Protein AF-A0AAN7UGH5-F1 (afdb_monomer_lite)

Radius of gyration: 39.71 Å; chains: 1; bounding box: 74×32×113 Å

pLDDT: mean 78.08, std 11.93, range [40.12, 92.62]

InterPro domains:
  IPR002523 Mg2+ transporter protein, CorA-like/Zinc transport protein ZntB [PF01544] (4-155)
  IPR045861 CorA, cytoplasmic domain [SSF143865] (4-84)
  IPR045863 CorA, transmembrane region [SSF144083] (95-157)

Secondary structure (DSSP, 8-state):
-HHHHHHHHHHHHHHHHHHHHHHHHHHHHHHHHHHHHHTTTSSS-HHHHHHHHHHHHHHHHHHHHHHHHHHHHHHHHHHHHHHHHHHHHHHHHHHHHHHHHHHHHHHHHHHHHHHHHHHHSSS--TTTTSS-THHHHHHHHHHHHHHHHHHHHHHHTT--

Organism: NCBI:txid326684

Sequence (160 aa):
MHMFLRKLGGVRKNTLGLMRVLGGKADVLKGFTKRCNENYKVTPRMDIGMYLGDIQDHVVTMMTNLTHFEKILSRAHSNYLAQLTIDSISQGTQTNAGLSKITFIATVIVPLNIVTGLFGMNVRVPFMDGPDLHAFFGILGSLVGFVVLALLLARRLRLI

Foldseek 3Di:
DVVVVVVLVVVLVVLVVLLVVLVVVLVVLVVVLVVVVVVPPDDPCPVVSVVSVVVNVVSVVVNVVSVVVNVVSVVVVVVVVVVVVVVVVVVVVVVVLVVLVVVLVVVLVVVVCVLCVVVVPPDDDPPPPDPDCVVVVVSVVVSVVSVVVSVVVCVVVVSD

Structure (mmCIF, N/CA/C/O backbone):
data_AF-A0AAN7UGH5-F1
#
_entry.id   AF-A0AAN7UGH5-F1
#
loop_
_atom_site.group_PDB
_atom_site.id
_atom_site.type_symbol
_atom_site.label_atom_id
_atom_site.label_alt_id
_atom_site.label_comp_id
_atom_site.label_asym_id
_atom_site.label_entity_id
_atom_site.label_seq_id
_atom_site.pdbx_PDB_ins_code
_atom_site.Cartn_x
_atom_site.Cartn_y
_atom_site.Cartn_z
_atom_site.occupancy
_atom_site.B_iso_or_equiv
_atom_site.auth_seq_id
_atom_site.auth_comp_id
_atom_site.auth_asym_id
_atom_site.auth_atom_id
_atom_site.pdbx_PDB_model_num
ATOM 1 N N . MET A 1 1 ? -12.674 0.042 -4.871 1.00 54.81 1 MET A N 1
ATOM 2 C CA . MET A 1 1 ? -11.834 0.587 -3.778 1.00 54.81 1 MET A CA 1
ATOM 3 C C . MET A 1 1 ? -12.607 1.378 -2.710 1.00 54.81 1 MET A C 1
ATOM 5 O O . MET A 1 1 ? -12.611 0.965 -1.558 1.00 54.81 1 MET A O 1
ATOM 9 N N . HIS A 1 2 ? -13.298 2.481 -3.042 1.00 62.47 2 HIS A N 1
ATOM 10 C CA . HIS A 1 2 ? -13.893 3.389 -2.035 1.00 62.47 2 HIS A CA 1
ATOM 11 C C . HIS A 1 2 ? -15.073 2.819 -1.226 1.00 62.47 2 HIS A C 1
ATOM 13 O O . HIS A 1 2 ? -15.297 3.228 -0.087 1.00 62.47 2 HIS A O 1
ATOM 19 N N . MET A 1 3 ? -15.827 1.867 -1.782 1.00 74.75 3 MET A N 1
ATOM 20 C CA . MET A 1 3 ? -17.025 1.334 -1.123 1.00 74.75 3 MET A CA 1
ATOM 21 C C . MET A 1 3 ? -16.693 0.440 0.082 1.00 74.75 3 MET A C 1
ATOM 23 O O . MET A 1 3 ? -17.412 0.483 1.078 1.00 74.75 3 MET A O 1
ATOM 27 N N . PHE A 1 4 ? -15.592 -0.319 0.026 1.00 80.69 4 PHE A N 1
ATOM 28 C CA . PHE A 1 4 ? -15.168 -1.201 1.118 1.00 80.69 4 PHE A CA 1
ATOM 29 C C . PHE A 1 4 ? -14.703 -0.398 2.338 1.00 80.69 4 PHE A C 1
ATOM 31 O O . PHE A 1 4 ? -15.245 -0.579 3.424 1.00 80.69 4 PHE A O 1
ATOM 38 N N . LEU A 1 5 ? -13.800 0.572 2.144 1.00 78.69 5 LEU A N 1
ATOM 39 C CA . LEU A 1 5 ? -13.348 1.487 3.204 1.00 78.69 5 LEU A CA 1
ATOM 40 C C . LEU A 1 5 ? -14.509 2.271 3.828 1.00 78.69 5 LEU A C 1
ATOM 42 O O . LEU A 1 5 ? -14.586 2.400 5.048 1.00 78.69 5 LEU A O 1
ATOM 46 N N . ARG A 1 6 ? -15.452 2.752 3.007 1.00 83.00 6 ARG A N 1
ATOM 47 C CA . ARG A 1 6 ? -16.626 3.490 3.492 1.00 83.00 6 ARG A CA 1
ATOM 48 C C . ARG A 1 6 ? -17.564 2.605 4.316 1.00 83.00 6 ARG A C 1
ATOM 50 O O . ARG A 1 6 ? -18.038 3.044 5.363 1.00 83.00 6 ARG A O 1
ATOM 57 N N . LYS A 1 7 ? -17.804 1.359 3.887 1.00 84.81 7 LYS A N 1
ATOM 58 C CA . LYS A 1 7 ? -18.577 0.378 4.668 1.00 84.81 7 LYS A CA 1
ATOM 59 C C . LYS A 1 7 ? -17.865 0.016 5.972 1.00 84.81 7 LYS A C 1
ATOM 61 O O . LYS A 1 7 ? -18.501 0.032 7.020 1.00 84.81 7 LYS A O 1
ATOM 66 N N . LEU A 1 8 ? -16.556 -0.225 5.927 1.00 86.69 8 LEU A N 1
ATOM 67 C CA . LEU A 1 8 ? -15.742 -0.548 7.100 1.00 86.69 8 LEU A CA 1
ATOM 68 C C . LEU A 1 8 ? -15.767 0.583 8.140 1.00 86.69 8 LEU A C 1
ATOM 70 O O . LEU A 1 8 ? -16.000 0.337 9.322 1.00 86.69 8 LEU A O 1
ATOM 74 N N . GLY A 1 9 ? -15.610 1.833 7.693 1.00 84.88 9 GLY A N 1
ATOM 75 C CA . GLY A 1 9 ? -15.727 3.016 8.545 1.00 84.88 9 GLY A CA 1
ATOM 76 C C . GLY A 1 9 ? -17.125 3.181 9.149 1.00 84.88 9 GLY A C 1
ATOM 77 O O . GLY A 1 9 ? -17.246 3.481 10.336 1.00 84.88 9 GLY A O 1
ATOM 78 N N . GLY A 1 10 ? -18.182 2.921 8.371 1.00 89.06 10 GLY A N 1
ATOM 79 C CA . GLY A 1 10 ? -19.565 2.931 8.859 1.00 89.06 10 GLY A CA 1
ATOM 80 C C . GLY A 1 10 ? -19.818 1.890 9.954 1.00 89.06 10 GLY A C 1
ATOM 81 O O . GLY A 1 10 ? -20.356 2.219 11.010 1.00 89.06 10 GLY A O 1
ATOM 82 N N . VAL A 1 11 ? -19.355 0.654 9.747 1.00 87.25 11 VAL A N 1
ATOM 83 C CA . VAL A 1 11 ? -19.454 -0.426 10.744 1.00 87.25 11 VAL A CA 1
ATOM 84 C C . VAL A 1 11 ? -18.648 -0.090 12.001 1.00 87.25 11 VAL A C 1
ATOM 86 O O . VAL A 1 11 ? -19.138 -0.292 13.114 1.00 87.25 11 VAL A O 1
ATOM 89 N N . ARG A 1 12 ? -17.450 0.495 11.857 1.00 88.88 12 ARG A N 1
ATOM 90 C CA . ARG A 1 12 ? -16.618 0.903 13.001 1.00 88.88 12 ARG A CA 1
ATOM 91 C C . ARG A 1 12 ? -17.294 1.991 13.822 1.00 88.88 12 ARG A C 1
ATOM 93 O O . ARG A 1 12 ? -17.350 1.886 15.043 1.00 88.88 12 ARG A O 1
ATOM 100 N N . LYS A 1 13 ? -17.868 2.994 13.152 1.00 90.25 13 LYS A N 1
ATOM 101 C CA . LYS A 1 13 ? -18.634 4.069 13.793 1.00 90.25 13 LYS A CA 1
ATOM 102 C C . LYS A 1 13 ? -19.828 3.519 14.577 1.00 90.25 13 LYS A C 1
ATOM 104 O O . LYS A 1 13 ? -20.023 3.915 15.722 1.00 90.25 13 LYS A O 1
ATOM 109 N N . ASN A 1 14 ? -20.578 2.577 14.002 1.00 90.69 14 ASN A N 1
ATOM 110 C CA . ASN A 1 14 ? -21.704 1.941 14.690 1.00 90.69 14 ASN A CA 1
ATOM 111 C C . ASN A 1 14 ? -21.252 1.087 15.883 1.00 90.69 14 ASN A C 1
ATOM 113 O O . ASN A 1 14 ? -21.863 1.166 16.945 1.00 90.69 14 ASN A O 1
ATOM 117 N N . THR A 1 15 ? -20.159 0.331 15.744 1.00 89.56 15 THR A N 1
ATOM 118 C CA . THR A 1 15 ? -19.601 -0.496 16.832 1.00 89.56 15 THR A CA 1
ATOM 119 C C . THR A 1 15 ? -19.151 0.375 18.007 1.00 89.56 15 THR A C 1
ATOM 121 O O . THR A 1 15 ? -19.519 0.109 19.147 1.00 89.56 15 THR A O 1
ATOM 124 N N . LEU A 1 16 ? -18.438 1.472 17.735 1.00 89.31 16 LEU A N 1
ATOM 125 C CA . LEU A 1 16 ? -18.026 2.442 18.757 1.00 89.31 16 LEU A CA 1
ATOM 126 C C . LEU A 1 16 ? -19.227 3.159 19.395 1.00 89.31 16 LEU A C 1
ATOM 128 O O . LEU A 1 16 ? -19.234 3.402 20.602 1.00 89.31 16 LEU A O 1
ATOM 132 N N . GLY A 1 17 ? -20.262 3.463 18.604 1.00 90.94 17 GLY A N 1
ATOM 133 C CA . GLY A 1 17 ? -21.526 4.002 19.107 1.00 90.94 17 GLY A CA 1
ATOM 134 C C . GLY A 1 17 ? -22.214 3.048 20.087 1.00 90.94 17 GLY A C 1
ATOM 135 O O . GLY A 1 17 ? -22.584 3.459 21.187 1.00 90.94 17 GLY A O 1
ATOM 136 N N . LEU A 1 18 ? -22.314 1.764 19.728 1.00 88.50 18 LEU A N 1
ATOM 137 C CA . LEU A 1 18 ? -22.863 0.713 20.589 1.00 88.50 18 LEU A CA 1
ATOM 138 C C . LEU A 1 18 ? -22.036 0.533 21.865 1.00 88.50 18 LEU A C 1
ATOM 140 O O . LEU A 1 18 ? -22.615 0.491 22.947 1.00 88.50 18 LEU A O 1
ATOM 144 N N . MET A 1 19 ? -20.701 0.507 21.771 1.00 88.81 19 MET A N 1
ATOM 145 C CA . MET A 1 19 ? -19.820 0.412 22.944 1.00 88.81 19 MET A CA 1
ATOM 146 C C . MET A 1 19 ? -20.042 1.567 23.925 1.00 88.81 19 MET A C 1
ATOM 148 O O . MET A 1 19 ? -20.106 1.342 25.131 1.00 88.81 19 MET A O 1
ATOM 152 N N . ARG A 1 20 ? -20.215 2.798 23.424 1.00 86.94 20 ARG A N 1
ATOM 153 C CA . ARG A 1 20 ? -20.459 3.976 24.268 1.00 86.94 20 ARG A CA 1
ATOM 154 C C . ARG A 1 20 ? -21.806 3.905 24.992 1.00 86.94 20 ARG A C 1
ATOM 156 O O . ARG A 1 20 ? -21.881 4.248 26.169 1.00 86.94 20 ARG A O 1
ATOM 163 N N . VAL A 1 21 ? -22.862 3.473 24.301 1.00 86.25 21 VAL A N 1
ATOM 164 C CA . VAL A 1 21 ? -24.214 3.379 24.878 1.00 86.25 21 VAL A CA 1
ATOM 165 C C . VAL A 1 21 ? -24.332 2.202 25.849 1.00 86.25 21 VAL A C 1
ATOM 167 O O . VAL A 1 21 ? -24.933 2.359 26.912 1.00 86.25 21 VAL A O 1
ATOM 170 N N . LEU A 1 22 ? -23.759 1.039 25.516 1.00 83.44 22 LEU A N 1
ATOM 171 C CA . LEU A 1 22 ? -23.777 -0.126 26.404 1.00 83.44 22 LEU A CA 1
ATOM 172 C C . LEU A 1 22 ? -22.889 0.065 27.632 1.00 83.44 22 LEU A C 1
ATOM 174 O O . LEU A 1 22 ? -23.316 -0.332 28.709 1.00 83.44 22 LEU A O 1
ATOM 178 N N . GLY A 1 23 ? -21.716 0.696 27.506 1.00 80.31 23 GLY A N 1
ATOM 179 C CA . GLY A 1 23 ? -20.818 0.927 28.644 1.00 80.31 23 GLY A CA 1
ATOM 180 C C . GLY A 1 23 ? -21.506 1.683 29.784 1.00 80.31 23 GLY A C 1
ATOM 181 O O . GLY A 1 23 ? -21.530 1.213 30.916 1.00 80.31 23 GLY A O 1
ATOM 182 N N . GLY A 1 24 ? -22.199 2.784 29.466 1.00 80.62 24 GLY A N 1
ATOM 183 C CA . GLY A 1 24 ? -22.953 3.539 30.473 1.00 80.62 24 GLY A CA 1
ATOM 184 C C . GLY A 1 24 ? -24.101 2.745 31.113 1.00 80.62 24 GLY A C 1
ATOM 185 O O . GLY A 1 24 ? -24.378 2.909 32.297 1.00 80.62 24 GLY A O 1
ATOM 186 N N . LYS A 1 25 ? -24.765 1.856 30.359 1.00 80.06 25 LYS A N 1
ATOM 187 C CA . LYS A 1 25 ? -25.835 0.994 30.895 1.00 80.06 25 LYS A CA 1
ATOM 188 C C . LYS A 1 25 ? -25.278 -0.132 31.765 1.00 80.06 25 LYS A C 1
ATOM 190 O O . LYS A 1 25 ? -25.870 -0.428 32.798 1.00 80.06 25 LYS A O 1
ATOM 195 N N . ALA A 1 26 ? -24.149 -0.719 31.372 1.00 76.12 26 ALA A N 1
ATOM 196 C CA . ALA A 1 26 ? -23.466 -1.767 32.120 1.00 76.12 26 ALA A CA 1
ATOM 197 C C . ALA A 1 26 ? -23.038 -1.265 33.506 1.00 76.12 26 ALA A C 1
ATOM 199 O O . ALA A 1 26 ? -23.333 -1.921 34.502 1.00 76.12 26 ALA A O 1
ATOM 200 N N . ASP A 1 27 ? -22.432 -0.076 33.587 1.00 76.88 27 ASP A N 1
ATOM 201 C CA . ASP A 1 27 ? -21.970 0.506 34.854 1.00 76.88 27 ASP A CA 1
ATOM 202 C C . ASP A 1 27 ? -23.129 0.842 35.804 1.00 76.88 27 ASP A C 1
ATOM 204 O O . ASP A 1 27 ? -23.073 0.535 36.999 1.00 76.88 27 ASP A O 1
ATOM 208 N N . VAL A 1 28 ? -24.222 1.409 35.275 1.00 77.94 28 VAL A N 1
ATOM 209 C CA . VAL A 1 28 ? -25.435 1.702 36.059 1.00 77.94 28 VAL A CA 1
ATOM 210 C C . VAL A 1 28 ? -26.073 0.416 36.575 1.00 77.94 28 VAL A C 1
ATOM 212 O O . VAL A 1 28 ? -26.429 0.337 37.750 1.00 77.94 28 VAL A O 1
ATOM 215 N N . LEU A 1 29 ? -26.180 -0.611 35.731 1.00 73.62 29 LEU A N 1
ATOM 216 C CA . LEU A 1 29 ? -26.783 -1.889 36.100 1.00 73.62 29 LEU A CA 1
ATOM 217 C C . LEU A 1 29 ? -25.925 -2.646 37.127 1.00 73.62 29 LEU A C 1
ATOM 219 O O . LEU A 1 29 ? -26.463 -3.251 38.057 1.00 73.62 29 LEU A O 1
ATOM 223 N N . LYS A 1 30 ? -24.595 -2.527 37.029 1.00 73.69 30 LYS A N 1
ATOM 224 C CA . LYS A 1 30 ? -23.635 -3.043 38.015 1.00 73.69 30 LYS A CA 1
ATOM 225 C C . LYS A 1 30 ? -23.785 -2.352 39.370 1.00 73.69 30 LYS A C 1
ATOM 227 O O . LYS A 1 30 ? -23.838 -3.022 40.402 1.00 73.69 30 LYS A O 1
ATOM 232 N N . GLY A 1 31 ? -23.938 -1.026 39.368 1.00 75.62 31 GLY A N 1
ATOM 233 C CA . GLY A 1 31 ? -24.234 -0.241 40.567 1.00 75.62 31 GLY A CA 1
ATOM 234 C C . GLY A 1 31 ? -25.579 -0.606 41.202 1.00 75.62 31 GLY A C 1
ATOM 235 O O . GLY A 1 31 ? -25.653 -0.778 42.418 1.00 75.62 31 GLY A O 1
ATOM 236 N N . PHE A 1 32 ? -26.620 -0.788 40.387 1.00 70.38 32 PHE A N 1
ATOM 237 C CA . PHE A 1 32 ? -27.968 -1.138 40.844 1.00 70.38 32 PHE A CA 1
ATOM 238 C C . PHE A 1 32 ? -28.015 -2.540 41.462 1.00 70.38 32 PHE A C 1
ATOM 240 O O . PHE A 1 32 ? -28.512 -2.713 42.573 1.00 70.38 32 PHE A O 1
ATOM 247 N N . THR A 1 33 ? -27.405 -3.522 40.794 1.00 67.69 33 THR A N 1
ATOM 248 C CA . THR A 1 33 ? -27.333 -4.914 41.271 1.00 67.69 33 THR A CA 1
ATOM 249 C C . THR A 1 33 ? -26.578 -5.001 42.597 1.00 67.69 33 THR A C 1
ATOM 251 O O . THR A 1 33 ? -27.046 -5.643 43.536 1.00 67.69 33 THR A O 1
ATOM 254 N N . LYS A 1 34 ? -25.453 -4.280 42.730 1.00 71.00 34 LYS A N 1
ATOM 255 C CA . LYS A 1 34 ? -24.694 -4.207 43.988 1.00 71.00 34 LYS A CA 1
ATOM 256 C C . LYS A 1 34 ? -25.522 -3.598 45.129 1.00 71.00 34 LYS A C 1
ATOM 258 O O . LYS A 1 34 ? -25.548 -4.148 46.226 1.00 71.00 34 LYS A O 1
ATOM 263 N N . ARG A 1 35 ? -26.244 -2.502 44.865 1.00 67.38 35 ARG A N 1
ATOM 264 C CA . ARG A 1 35 ? -27.085 -1.810 45.862 1.00 67.38 35 ARG A CA 1
ATOM 265 C C . ARG A 1 35 ? -28.286 -2.646 46.313 1.00 67.38 35 ARG A C 1
ATOM 267 O O . ARG A 1 35 ? -28.689 -2.555 47.472 1.00 67.38 35 ARG A O 1
ATOM 274 N N . CYS A 1 36 ? -28.857 -3.434 45.402 1.00 63.28 36 CYS A N 1
ATOM 275 C CA . CYS A 1 36 ? -29.929 -4.379 45.705 1.00 63.28 36 CYS A CA 1
ATOM 276 C C . CYS A 1 36 ? -29.429 -5.566 46.539 1.00 63.28 36 CYS A C 1
ATOM 278 O O . CYS A 1 36 ? -30.164 -6.030 47.405 1.00 63.28 36 CYS A O 1
ATOM 280 N N . ASN A 1 37 ? -28.185 -6.011 46.334 1.00 63.56 37 ASN A N 1
ATOM 281 C CA . ASN A 1 37 ? -27.591 -7.108 47.100 1.00 63.56 37 ASN A CA 1
ATOM 282 C C . ASN A 1 37 ? -27.163 -6.680 48.526 1.00 63.56 37 ASN A C 1
ATOM 284 O O . ASN A 1 37 ? -27.321 -7.439 49.475 1.00 63.56 37 ASN A O 1
ATOM 288 N N . GLU A 1 38 ? -26.691 -5.440 48.719 1.00 64.06 38 GLU A N 1
ATOM 289 C CA . GLU A 1 38 ? -26.272 -4.924 50.041 1.00 64.06 38 GLU A CA 1
ATOM 290 C C . GLU A 1 38 ? -27.447 -4.604 51.003 1.00 64.06 38 GLU A C 1
ATOM 292 O O . GLU A 1 38 ? -27.269 -4.651 52.218 1.00 64.06 38 GLU A O 1
ATOM 297 N N . ASN A 1 39 ? -28.661 -4.314 50.508 1.00 56.78 39 ASN A N 1
ATOM 298 C CA . ASN A 1 39 ? -29.816 -3.887 51.330 1.00 56.78 39 ASN A CA 1
ATOM 299 C C . ASN A 1 39 ? -30.775 -5.026 51.753 1.00 56.78 39 ASN A C 1
ATOM 301 O O . ASN A 1 39 ? -31.975 -4.807 51.923 1.00 56.78 39 ASN A O 1
ATOM 305 N N . TYR A 1 40 ? -30.260 -6.237 51.974 1.00 53.00 40 TYR A N 1
ATOM 306 C CA . TYR A 1 40 ? -31.020 -7.490 52.167 1.00 53.00 40 TYR A CA 1
ATOM 307 C C . TYR A 1 40 ? -32.037 -7.541 53.336 1.00 53.00 40 TYR A C 1
ATOM 309 O O . TYR A 1 40 ? -32.715 -8.550 53.515 1.00 53.00 40 TYR A O 1
ATOM 317 N N . LYS A 1 41 ? -32.163 -6.499 54.170 1.00 48.31 41 LYS A N 1
ATOM 318 C CA . LYS A 1 41 ? -32.948 -6.560 55.418 1.00 48.31 41 LYS A CA 1
ATOM 319 C C . LYS A 1 41 ? -34.436 -6.235 55.302 1.00 48.31 41 LYS A C 1
ATOM 321 O O . LYS A 1 41 ? -35.157 -6.470 56.266 1.00 48.31 41 LYS A O 1
ATOM 326 N N . VAL A 1 42 ? -34.927 -5.709 54.183 1.00 45.19 42 VAL A N 1
ATOM 327 C CA . VAL A 1 42 ? -36.332 -5.281 54.104 1.00 45.19 42 VAL A CA 1
ATOM 328 C C . VAL A 1 42 ? -36.903 -5.668 52.744 1.00 45.19 42 VAL A C 1
ATOM 330 O O . VAL A 1 42 ? -36.493 -5.098 51.742 1.00 45.19 42 VAL A O 1
ATOM 333 N N . THR A 1 43 ? -37.881 -6.584 52.732 1.00 40.12 43 THR A N 1
ATOM 334 C CA . THR A 1 43 ? -38.782 -7.052 51.639 1.00 40.12 43 THR A CA 1
ATOM 335 C C . THR A 1 43 ? -38.387 -8.275 50.778 1.00 40.12 43 THR A C 1
ATOM 337 O O . THR A 1 43 ? -37.214 -8.457 50.459 1.00 40.12 43 THR A O 1
ATOM 340 N N . PRO A 1 44 ? -39.380 -9.105 50.367 1.00 47.44 44 PRO A N 1
ATOM 341 C CA . PRO A 1 44 ? -39.203 -10.355 49.608 1.00 47.44 44 PRO A CA 1
ATOM 342 C C . PRO A 1 44 ? -38.789 -10.088 48.147 1.00 47.44 44 PRO A C 1
ATOM 344 O O . PRO A 1 44 ? -39.598 -10.148 47.228 1.00 47.44 44 PRO A O 1
ATOM 347 N N . ARG A 1 45 ? -37.519 -9.716 47.938 1.00 54.50 45 ARG A N 1
ATOM 348 C CA . ARG A 1 45 ? -36.955 -9.214 46.666 1.00 54.50 45 ARG A CA 1
ATOM 349 C C . ARG A 1 45 ? -35.884 -10.122 46.040 1.00 54.50 45 ARG A C 1
ATOM 351 O O . ARG A 1 45 ? -35.167 -9.681 45.143 1.00 54.50 45 ARG A O 1
ATOM 358 N N . MET A 1 46 ? -35.776 -11.370 46.500 1.00 55.41 46 MET A N 1
ATOM 359 C CA . MET A 1 46 ? -34.757 -12.328 46.042 1.00 55.41 46 MET A CA 1
ATOM 360 C C . MET A 1 46 ? -34.865 -12.616 44.528 1.00 55.41 46 MET A C 1
ATOM 362 O O . MET A 1 46 ? -33.844 -12.678 43.848 1.00 55.41 46 MET A O 1
ATOM 366 N N . ASP A 1 47 ? -36.085 -12.649 43.980 1.00 61.91 47 ASP A N 1
ATOM 367 C CA . ASP A 1 47 ? -36.330 -12.918 42.554 1.00 61.91 47 ASP A CA 1
ATOM 368 C C . ASP A 1 47 ? -35.871 -11.770 41.638 1.00 61.91 47 ASP A C 1
ATOM 370 O O . ASP A 1 47 ? -35.238 -11.991 40.610 1.00 61.91 47 ASP A O 1
ATOM 374 N N . ILE A 1 48 ? -36.127 -10.514 42.020 1.00 71.56 48 ILE A N 1
ATOM 375 C CA . ILE A 1 48 ? -35.836 -9.339 41.175 1.00 71.56 48 ILE A CA 1
ATOM 376 C C . ILE A 1 48 ? -34.323 -9.137 41.006 1.00 71.56 48 ILE A C 1
ATOM 378 O O . ILE A 1 48 ? -33.863 -8.761 39.928 1.00 71.56 48 ILE A O 1
ATOM 382 N N . GLY A 1 49 ? -33.541 -9.404 42.057 1.00 72.81 49 GLY A N 1
ATOM 383 C CA . GLY A 1 49 ? -32.079 -9.339 41.997 1.00 72.81 49 GLY A CA 1
ATOM 384 C C . GLY A 1 49 ? -31.481 -10.368 41.033 1.00 72.81 49 GLY A C 1
ATOM 385 O O . GLY A 1 49 ? -30.543 -10.038 40.310 1.00 72.81 49 GLY A O 1
ATOM 386 N N . MET A 1 50 ? -32.059 -11.573 40.972 1.00 77.25 50 MET A N 1
ATOM 387 C CA . MET A 1 50 ? -31.650 -12.625 40.037 1.00 77.25 50 MET A CA 1
ATOM 388 C C . MET A 1 50 ? -31.918 -12.218 38.581 1.00 77.25 50 MET A C 1
ATOM 390 O O . MET A 1 50 ? -31.011 -12.294 37.756 1.00 77.25 50 MET A O 1
ATOM 394 N N . TYR A 1 51 ? -33.113 -11.698 38.277 1.00 79.62 51 TYR A N 1
ATOM 395 C CA . TYR A 1 51 ? -33.436 -11.208 36.929 1.00 79.62 51 TYR A CA 1
ATOM 396 C C . TYR A 1 51 ? -32.556 -10.021 36.500 1.00 79.62 51 TYR A C 1
ATOM 398 O O . TYR A 1 51 ? -32.135 -9.941 35.349 1.00 79.62 51 TYR A O 1
ATOM 406 N N . LEU A 1 52 ? -32.236 -9.097 37.414 1.00 78.12 52 LEU A N 1
ATOM 407 C CA . LEU A 1 52 ? -31.305 -7.995 37.129 1.00 78.12 52 LEU A CA 1
ATOM 408 C C . LEU A 1 52 ? -29.866 -8.482 36.904 1.00 78.12 52 LEU A C 1
ATOM 410 O O . LEU A 1 52 ? -29.149 -7.885 36.099 1.00 78.12 52 LEU A O 1
ATOM 414 N N . GLY A 1 53 ? -29.463 -9.554 37.589 1.00 80.62 53 GLY A N 1
ATOM 415 C CA . GLY A 1 53 ? -28.191 -10.240 37.366 1.00 80.62 53 GLY A CA 1
ATOM 416 C C . GLY A 1 53 ? -28.092 -10.832 35.960 1.00 80.62 53 GLY A C 1
ATOM 417 O O . GLY A 1 53 ? -27.119 -10.569 35.265 1.00 80.62 53 GLY A O 1
ATOM 418 N N . ASP A 1 54 ? -29.133 -11.522 35.494 1.00 84.88 54 ASP A N 1
ATOM 419 C CA . ASP A 1 54 ? -29.176 -12.088 34.136 1.00 84.88 54 ASP A CA 1
ATOM 420 C C . ASP A 1 54 ? -29.095 -10.997 33.049 1.00 84.88 54 ASP A C 1
ATOM 422 O O . ASP A 1 54 ? -28.284 -11.060 32.121 1.00 84.88 54 ASP A O 1
ATOM 426 N N . ILE A 1 55 ? -29.844 -9.900 33.225 1.00 84.38 55 ILE A N 1
ATOM 427 C CA . ILE A 1 55 ? -29.763 -8.734 32.329 1.00 84.38 55 ILE A CA 1
ATOM 428 C C . ILE A 1 55 ? -28.354 -8.119 32.363 1.00 84.38 55 ILE A C 1
ATOM 430 O O . ILE A 1 55 ? -27.840 -7.697 31.322 1.00 84.38 55 ILE A O 1
ATOM 434 N N . GLN A 1 56 ? -27.707 -8.064 33.532 1.00 83.69 56 GLN A N 1
ATOM 435 C CA . GLN A 1 56 ? -26.328 -7.587 33.655 1.00 83.69 56 GLN A CA 1
ATOM 436 C C . GLN A 1 56 ? -25.366 -8.469 32.870 1.00 83.69 56 GLN A C 1
ATOM 438 O O . GLN A 1 56 ? -24.592 -7.939 32.070 1.00 83.69 56 GLN A O 1
ATOM 443 N N . ASP A 1 57 ? -25.436 -9.781 33.053 1.00 86.12 57 ASP A N 1
ATOM 444 C CA . ASP A 1 57 ? -24.554 -10.727 32.377 1.00 86.12 57 ASP A CA 1
ATOM 445 C C . ASP A 1 57 ? -24.737 -10.669 30.858 1.00 86.12 57 ASP A C 1
ATOM 447 O O . ASP A 1 57 ? -23.752 -10.645 30.109 1.00 86.12 57 ASP A O 1
ATOM 451 N N . HIS A 1 58 ? -25.973 -10.513 30.376 1.00 89.56 58 HIS A N 1
ATOM 452 C CA . HIS A 1 58 ? -26.249 -10.266 28.963 1.00 89.56 58 HIS A CA 1
ATOM 453 C C . HIS A 1 58 ? -25.606 -8.970 28.447 1.00 89.56 58 HIS A C 1
ATOM 455 O O . HIS A 1 58 ? -24.962 -8.975 27.392 1.00 89.56 58 HIS A O 1
ATOM 461 N N . VAL A 1 59 ? -25.723 -7.859 29.181 1.00 87.19 59 VAL A N 1
ATOM 462 C CA . VAL A 1 59 ? -25.122 -6.568 28.793 1.00 87.19 59 VAL A CA 1
ATOM 463 C C . VAL A 1 59 ? -23.589 -6.628 28.809 1.00 87.19 59 VAL A C 1
ATOM 465 O O . VAL A 1 59 ? -22.944 -6.138 27.877 1.00 87.19 59 VAL A O 1
ATOM 468 N N . VAL A 1 60 ? -22.993 -7.265 29.817 1.00 85.94 60 VAL A N 1
ATOM 469 C CA . VAL A 1 60 ? -21.536 -7.448 29.938 1.00 85.94 60 VAL A CA 1
ATOM 470 C C . VAL A 1 60 ? -20.998 -8.344 28.818 1.00 85.94 60 VAL A C 1
ATOM 472 O O . VAL A 1 60 ? -19.966 -8.040 28.205 1.00 85.94 60 VAL A O 1
ATOM 475 N N . THR A 1 61 ? -21.725 -9.407 28.478 1.00 90.25 61 THR A N 1
ATOM 476 C CA . THR A 1 61 ? -21.373 -10.294 27.362 1.00 90.25 61 THR A CA 1
ATOM 477 C C . THR A 1 61 ? -21.457 -9.552 26.025 1.00 90.25 61 THR A C 1
ATOM 479 O O . THR A 1 61 ? -20.529 -9.626 25.216 1.00 90.25 61 THR A O 1
ATOM 482 N N . MET A 1 62 ? -22.505 -8.747 25.803 1.00 88.94 62 MET A N 1
ATOM 483 C CA . MET A 1 62 ? -22.620 -7.900 24.607 1.00 88.94 62 MET A CA 1
ATOM 484 C C . MET A 1 62 ? -21.470 -6.886 24.494 1.00 88.94 62 MET A C 1
ATOM 486 O O . MET A 1 62 ? -20.935 -6.688 23.402 1.00 88.94 62 MET A O 1
ATOM 490 N N . MET A 1 63 ? -21.030 -6.284 25.603 1.00 88.31 63 MET A N 1
ATOM 491 C CA . MET A 1 63 ? -19.879 -5.371 25.621 1.00 88.31 63 MET A CA 1
ATOM 492 C C . MET A 1 63 ? -18.565 -6.082 25.255 1.00 88.31 63 MET A C 1
ATOM 494 O O . MET A 1 63 ? -17.754 -5.552 24.483 1.00 88.31 63 MET A O 1
ATOM 498 N N . THR A 1 64 ? -18.372 -7.304 25.755 1.00 89.81 64 THR A N 1
ATOM 499 C CA . THR A 1 64 ? -17.220 -8.150 25.406 1.00 89.81 64 THR A CA 1
ATOM 500 C C . THR A 1 64 ? -17.221 -8.495 23.912 1.00 89.81 64 THR A C 1
ATOM 502 O O . THR A 1 64 ? -16.197 -8.335 23.242 1.00 89.81 64 THR A O 1
ATOM 505 N N . ASN A 1 65 ? -18.379 -8.857 23.353 1.00 91.00 65 ASN A N 1
ATOM 506 C CA . ASN A 1 65 ? -18.534 -9.138 21.921 1.00 91.00 65 ASN A CA 1
ATOM 507 C C . ASN A 1 65 ? -18.236 -7.910 21.049 1.00 91.00 65 ASN A C 1
ATOM 509 O O . ASN A 1 65 ? -17.501 -8.015 20.068 1.00 91.00 65 ASN A O 1
ATOM 513 N N . LEU A 1 66 ? -18.729 -6.726 21.425 1.00 90.38 66 LEU A N 1
ATOM 514 C CA . LEU A 1 66 ? -18.431 -5.476 20.713 1.00 90.38 66 LEU A CA 1
ATOM 515 C C . LEU A 1 66 ? -16.932 -5.151 20.715 1.00 90.38 66 LEU A C 1
ATOM 517 O O . LEU A 1 66 ? -16.381 -4.760 19.686 1.00 90.38 66 LEU A O 1
ATOM 521 N N . THR A 1 67 ? -16.259 -5.380 21.844 1.00 89.19 67 THR A N 1
ATOM 522 C CA . THR A 1 67 ? -14.802 -5.213 21.956 1.00 89.19 67 THR A CA 1
ATOM 523 C C . THR A 1 67 ? -14.058 -6.199 21.052 1.00 89.19 67 THR A C 1
ATOM 525 O O . THR A 1 67 ? -13.051 -5.852 20.430 1.00 89.19 67 THR A O 1
ATOM 528 N N . HIS A 1 68 ? -14.555 -7.432 20.933 1.00 92.62 68 HIS A N 1
ATOM 529 C CA . HIS A 1 68 ? -13.989 -8.415 20.017 1.00 92.62 68 HIS A CA 1
ATOM 530 C C . HIS A 1 68 ? -14.172 -8.009 18.547 1.00 92.62 68 HIS A C 1
ATOM 532 O O . HIS A 1 68 ? -13.212 -8.074 17.770 1.00 92.62 68 HIS A O 1
ATOM 538 N N . PHE A 1 69 ? -15.363 -7.530 18.177 1.00 90.81 69 PHE A N 1
ATOM 539 C CA . PHE A 1 69 ? -15.642 -7.047 16.827 1.00 90.81 69 PHE A CA 1
ATOM 540 C C . PHE A 1 69 ? -14.782 -5.840 16.451 1.00 90.81 69 PHE A C 1
ATOM 542 O O . PHE A 1 69 ? -14.257 -5.817 15.339 1.00 90.81 69 PHE A O 1
ATOM 549 N N . GLU A 1 70 ? -14.549 -4.890 17.363 1.00 90.00 7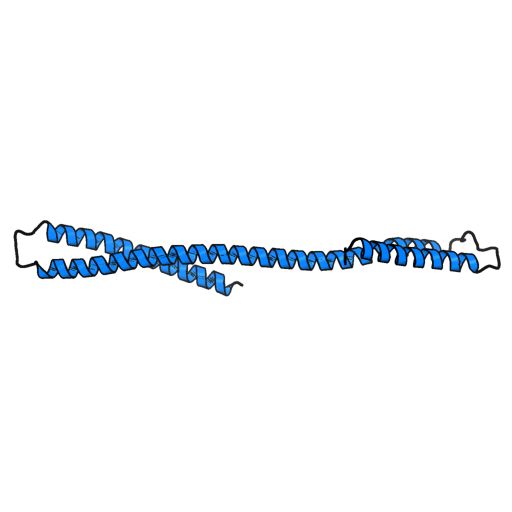0 GLU A N 1
ATOM 550 C CA . GLU A 1 70 ? -13.642 -3.757 17.113 1.00 90.00 70 GLU A CA 1
ATOM 551 C C . GLU A 1 70 ? -12.227 -4.243 16.769 1.00 90.00 70 GLU A C 1
ATOM 553 O O . GLU A 1 70 ? -11.672 -3.833 15.748 1.00 90.00 70 GLU A O 1
ATOM 558 N N . LYS A 1 71 ? -11.689 -5.210 17.527 1.00 90.81 71 LYS A N 1
ATOM 559 C CA . LYS A 1 71 ? -10.362 -5.792 17.257 1.00 90.81 71 LYS A CA 1
ATOM 560 C C . LYS A 1 71 ? -10.289 -6.499 15.905 1.00 90.81 71 LYS A C 1
ATOM 562 O O . LYS A 1 71 ? -9.276 -6.407 15.211 1.00 90.81 71 LYS A O 1
ATOM 567 N N . ILE A 1 72 ? -11.326 -7.246 15.524 1.00 92.19 72 ILE A N 1
ATOM 568 C CA . ILE A 1 72 ? -11.388 -7.889 14.201 1.00 92.19 72 ILE A CA 1
ATOM 569 C C . ILE A 1 72 ? -11.422 -6.822 13.107 1.00 92.19 72 ILE A C 1
ATOM 571 O O . ILE A 1 72 ? -10.656 -6.902 12.149 1.00 92.19 72 ILE A O 1
ATOM 575 N N . LEU A 1 73 ? -12.259 -5.801 13.276 1.00 89.50 73 LEU A N 1
ATOM 576 C CA . LEU A 1 73 ? -12.431 -4.728 12.307 1.00 89.50 73 LEU A CA 1
ATOM 577 C C . LEU A 1 73 ? -11.154 -3.895 12.133 1.00 89.50 73 LEU A C 1
ATOM 579 O O . LEU A 1 73 ? -10.797 -3.542 11.011 1.00 89.50 73 LEU A O 1
ATOM 583 N N . SER A 1 74 ? -10.441 -3.633 13.229 1.00 88.44 74 SER A N 1
ATOM 584 C CA . SER A 1 74 ? -9.140 -2.960 13.235 1.00 88.44 74 SER A CA 1
ATOM 585 C C . SER A 1 74 ? -8.093 -3.763 12.455 1.00 88.44 74 SER A C 1
ATOM 587 O O . SER A 1 74 ? -7.422 -3.224 11.575 1.00 88.44 74 SER A O 1
ATOM 589 N N . ARG A 1 75 ? -8.024 -5.085 12.676 1.00 89.06 75 ARG A N 1
ATOM 590 C CA . ARG A 1 75 ? -7.143 -5.978 11.901 1.00 89.06 75 ARG A CA 1
ATOM 591 C C . ARG A 1 75 ? -7.516 -6.025 10.421 1.00 89.06 75 ARG A C 1
ATOM 593 O O . ARG A 1 75 ? -6.635 -5.937 9.572 1.00 89.06 75 ARG A O 1
ATOM 600 N N . ALA A 1 76 ? -8.806 -6.115 10.102 1.00 87.12 76 ALA A N 1
ATOM 601 C CA . ALA A 1 76 ? -9.284 -6.103 8.722 1.00 87.12 76 ALA A CA 1
ATOM 602 C C . ALA A 1 76 ? -8.927 -4.791 8.002 1.00 87.12 76 ALA A C 1
ATOM 604 O O . ALA A 1 76 ? -8.526 -4.823 6.840 1.00 87.12 76 ALA A O 1
ATOM 605 N N . HIS A 1 77 ? -9.008 -3.651 8.696 1.00 87.75 77 HIS A N 1
ATOM 606 C CA . HIS A 1 77 ? -8.583 -2.356 8.165 1.00 87.75 77 HIS A CA 1
ATOM 607 C C . HIS A 1 77 ? -7.089 -2.340 7.819 1.00 87.75 77 HIS A C 1
ATOM 609 O O . HIS A 1 77 ? -6.731 -1.999 6.693 1.00 87.75 77 HIS A O 1
ATOM 615 N N . SER A 1 78 ? -6.226 -2.756 8.750 1.00 88.12 78 SER A N 1
ATOM 616 C CA . SER A 1 78 ? -4.775 -2.805 8.523 1.00 88.12 78 SER A CA 1
ATOM 617 C C . SER A 1 78 ? -4.393 -3.776 7.405 1.00 88.12 78 SER A C 1
ATOM 619 O O . SER A 1 78 ? -3.590 -3.431 6.542 1.00 88.12 78 SER A O 1
ATOM 621 N N . ASN A 1 79 ? -5.014 -4.958 7.364 1.00 88.62 79 ASN A N 1
ATOM 622 C CA . ASN A 1 79 ? -4.773 -5.945 6.309 1.00 88.62 79 ASN A CA 1
ATOM 623 C C . ASN A 1 79 ? -5.205 -5.431 4.930 1.00 88.62 79 ASN A C 1
ATOM 625 O O . ASN A 1 79 ? -4.499 -5.645 3.949 1.00 88.62 79 ASN A O 1
ATOM 629 N N . TYR A 1 80 ? -6.333 -4.722 4.849 1.00 86.06 80 TYR A N 1
ATOM 630 C CA . TYR A 1 80 ? -6.787 -4.126 3.595 1.00 86.06 80 TYR A CA 1
ATOM 631 C C . TYR A 1 80 ? -5.840 -3.018 3.115 1.00 86.06 80 TYR A C 1
ATOM 633 O O . TYR A 1 80 ? -5.501 -2.976 1.938 1.00 86.06 80 TYR A O 1
ATOM 641 N N . LEU A 1 81 ? -5.355 -2.151 4.012 1.00 86.81 81 LEU A N 1
ATOM 642 C CA . LEU A 1 81 ? -4.347 -1.141 3.661 1.00 86.81 81 LEU A CA 1
ATOM 643 C C . LEU A 1 81 ? -3.033 -1.771 3.181 1.00 86.81 81 LEU A C 1
ATOM 645 O O . LEU A 1 81 ? -2.430 -1.278 2.228 1.00 86.81 81 LEU A O 1
ATOM 649 N N . ALA A 1 82 ? -2.606 -2.871 3.803 1.00 85.88 82 ALA A N 1
ATOM 650 C CA . ALA A 1 82 ? -1.435 -3.616 3.355 1.00 85.88 82 ALA A CA 1
ATOM 651 C C . ALA A 1 82 ? -1.640 -4.179 1.939 1.00 85.88 82 ALA A C 1
ATOM 653 O O . ALA A 1 82 ? -0.779 -3.987 1.084 1.00 85.88 82 ALA A O 1
ATOM 654 N N . GLN A 1 83 ? -2.798 -4.786 1.659 1.00 86.06 83 GLN A N 1
ATOM 655 C CA . GLN A 1 83 ? -3.138 -5.274 0.315 1.00 86.06 83 GLN A CA 1
ATOM 656 C C . GLN A 1 83 ? -3.164 -4.147 -0.717 1.00 86.06 83 GLN A C 1
ATOM 658 O O . GLN A 1 83 ? -2.526 -4.265 -1.753 1.00 86.06 83 GLN A O 1
ATOM 663 N N . LEU A 1 84 ? -3.798 -3.015 -0.404 1.00 86.62 84 LEU A N 1
ATOM 664 C CA . LEU A 1 84 ? -3.785 -1.838 -1.276 1.00 86.62 84 LEU A CA 1
ATOM 665 C C . LEU A 1 84 ? -2.372 -1.359 -1.601 1.00 86.62 84 LEU A C 1
ATOM 667 O O . LEU A 1 84 ? -2.092 -0.946 -2.726 1.00 86.62 84 LEU A O 1
ATOM 671 N N . THR A 1 85 ? -1.494 -1.379 -0.602 1.00 84.25 85 THR A N 1
ATOM 672 C CA . THR A 1 85 ? -0.100 -0.967 -0.765 1.00 84.25 85 THR A CA 1
ATOM 673 C C . THR A 1 85 ? 0.635 -1.947 -1.675 1.00 84.25 85 THR A C 1
ATOM 675 O O . THR A 1 85 ? 1.343 -1.515 -2.578 1.00 84.25 85 THR A O 1
ATOM 678 N N . ILE A 1 86 ? 0.417 -3.253 -1.497 1.00 86.06 86 ILE A N 1
ATOM 679 C CA . ILE A 1 86 ? 0.971 -4.303 -2.363 1.00 86.06 86 ILE A CA 1
ATOM 680 C C . ILE A 1 86 ? 0.468 -4.149 -3.799 1.00 86.06 86 ILE A C 1
ATOM 682 O O . ILE A 1 86 ? 1.283 -4.157 -4.716 1.00 86.06 86 ILE A O 1
ATOM 686 N N . ASP A 1 87 ? -0.834 -3.944 -3.999 1.00 85.00 87 ASP A N 1
ATOM 687 C CA . ASP A 1 87 ? -1.418 -3.731 -5.326 1.00 85.00 87 ASP A CA 1
ATOM 688 C C . ASP A 1 87 ? -0.832 -2.479 -5.990 1.00 85.00 87 ASP A C 1
ATOM 690 O O . ASP A 1 87 ? -0.470 -2.507 -7.164 1.00 85.00 87 ASP A O 1
ATOM 694 N N . SER A 1 88 ? -0.661 -1.395 -5.226 1.00 81.38 88 SER A N 1
ATOM 695 C CA . SER A 1 88 ? -0.062 -0.148 -5.722 1.00 81.38 88 SER A CA 1
ATOM 696 C C . SER A 1 88 ? 1.408 -0.333 -6.104 1.00 81.38 88 SER A C 1
ATOM 698 O O . SER A 1 88 ? 1.844 0.162 -7.143 1.00 81.38 88 SER A O 1
ATOM 700 N N . ILE A 1 89 ? 2.176 -1.073 -5.297 1.00 84.38 89 ILE A N 1
ATOM 701 C CA . ILE A 1 89 ? 3.570 -1.418 -5.604 1.00 84.38 89 ILE A CA 1
ATOM 702 C C . ILE A 1 89 ? 3.623 -2.310 -6.844 1.00 84.38 89 ILE A C 1
ATOM 704 O O . ILE A 1 89 ? 4.405 -2.038 -7.749 1.00 84.38 89 ILE A O 1
ATOM 708 N N . SER A 1 90 ? 2.776 -3.336 -6.926 1.00 87.38 90 SER A N 1
ATOM 709 C CA . SER A 1 90 ? 2.699 -4.236 -8.078 1.00 87.38 90 SER A CA 1
ATOM 710 C C . SER A 1 90 ? 2.368 -3.469 -9.360 1.00 87.38 90 SER A C 1
ATOM 712 O O . SER A 1 90 ? 3.079 -3.600 -10.360 1.00 87.38 90 SER A O 1
ATOM 714 N N . GLN A 1 91 ? 1.380 -2.573 -9.314 1.00 81.50 91 GLN A N 1
ATOM 715 C CA . GLN A 1 91 ? 1.050 -1.695 -10.432 1.00 81.50 91 GLN A CA 1
ATOM 716 C C . GLN A 1 91 ? 2.233 -0.791 -10.804 1.00 81.50 91 GLN A C 1
ATOM 718 O O . GLN A 1 91 ? 2.558 -0.677 -11.983 1.00 81.50 91 GLN A O 1
ATOM 723 N N . GLY A 1 92 ? 2.930 -0.223 -9.815 1.00 82.06 92 GLY A N 1
ATOM 724 C CA . GLY A 1 92 ? 4.160 0.547 -10.020 1.00 82.06 92 GLY A CA 1
ATOM 725 C C . GLY A 1 92 ? 5.288 -0.265 -10.665 1.00 82.06 92 GLY A C 1
ATOM 726 O O . GLY A 1 92 ? 5.996 0.227 -11.539 1.00 82.06 92 GLY A O 1
ATOM 727 N N . THR A 1 93 ? 5.450 -1.536 -10.295 1.00 84.38 93 THR A N 1
ATOM 728 C CA . THR A 1 93 ? 6.439 -2.415 -10.939 1.00 84.38 93 THR A CA 1
ATOM 729 C C . THR A 1 93 ? 6.058 -2.740 -12.382 1.00 84.38 93 THR A C 1
ATOM 731 O O . THR A 1 93 ? 6.931 -2.759 -13.249 1.00 84.38 93 THR A O 1
ATOM 73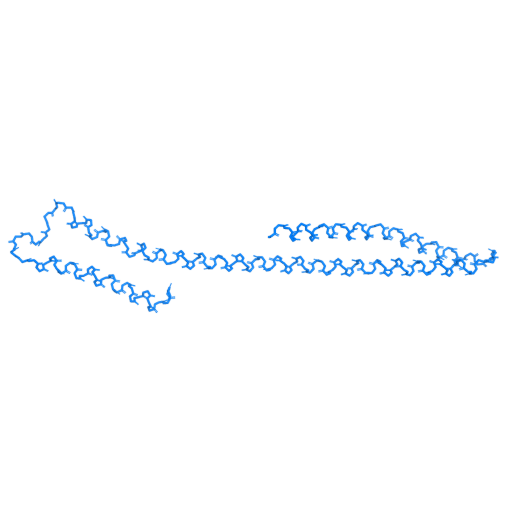4 N N . GLN A 1 94 ? 4.766 -2.921 -12.674 1.00 85.81 94 GLN A N 1
ATOM 735 C CA . GLN A 1 94 ? 4.283 -3.161 -14.032 1.00 85.81 94 GLN A CA 1
ATOM 736 C C . GLN A 1 94 ? 4.444 -1.922 -14.923 1.00 85.81 94 GLN A C 1
ATOM 738 O O . GLN A 1 94 ? 4.886 -2.044 -16.068 1.00 85.81 94 GLN A O 1
ATOM 743 N N . THR A 1 95 ? 4.137 -0.726 -14.409 1.00 82.12 95 THR A N 1
ATOM 744 C CA . THR A 1 95 ? 4.351 0.527 -15.147 1.00 82.12 95 THR A CA 1
ATOM 745 C C . THR A 1 95 ? 5.835 0.798 -15.358 1.00 82.12 95 THR A C 1
ATOM 747 O O . THR A 1 95 ? 6.217 1.151 -16.472 1.00 82.12 95 THR A O 1
ATOM 750 N N . ASN A 1 96 ? 6.684 0.547 -14.356 1.00 84.81 96 ASN A N 1
ATOM 751 C CA . ASN A 1 96 ? 8.138 0.642 -14.500 1.00 84.81 96 ASN A CA 1
ATOM 752 C C . ASN A 1 96 ? 8.667 -0.330 -15.559 1.00 84.81 96 ASN A C 1
ATOM 754 O O . ASN A 1 96 ? 9.471 0.073 -16.391 1.00 84.81 96 ASN A O 1
ATOM 758 N N . ALA A 1 97 ? 8.171 -1.570 -15.604 1.00 84.81 97 ALA A N 1
ATOM 759 C CA . ALA A 1 97 ? 8.541 -2.523 -16.650 1.00 84.81 97 ALA A CA 1
ATOM 760 C C . ALA A 1 97 ? 8.122 -2.042 -18.054 1.00 84.81 97 ALA A C 1
ATOM 762 O O . ALA A 1 97 ? 8.866 -2.214 -19.021 1.00 84.81 97 ALA A O 1
ATOM 763 N N . GLY A 1 98 ? 6.950 -1.410 -18.182 1.00 85.56 98 GLY A N 1
ATOM 764 C CA . GLY A 1 98 ? 6.518 -0.767 -19.427 1.00 85.56 98 GLY A CA 1
ATOM 765 C C . GLY A 1 98 ? 7.411 0.415 -19.820 1.00 85.56 98 GLY A C 1
ATOM 766 O O . GLY A 1 98 ? 7.844 0.511 -20.969 1.00 85.56 98 GLY A O 1
ATOM 767 N N . LEU A 1 99 ? 7.745 1.274 -18.856 1.00 85.19 99 LEU A N 1
ATOM 768 C CA . LEU A 1 99 ? 8.620 2.424 -19.057 1.00 85.19 99 LEU A CA 1
ATOM 769 C C . LEU A 1 99 ? 10.024 1.989 -19.487 1.00 85.19 99 LEU A C 1
ATOM 771 O O . LEU A 1 99 ? 10.537 2.521 -20.464 1.00 85.19 99 LEU A O 1
ATOM 775 N N . SER A 1 100 ? 10.604 0.970 -18.844 1.00 83.62 100 SER A N 1
ATOM 776 C CA . SER A 1 100 ? 11.912 0.418 -19.219 1.00 83.62 100 SER A CA 1
ATOM 777 C C . SER A 1 100 ? 11.959 -0.023 -20.684 1.00 83.62 100 SER A C 1
ATOM 779 O O . SER A 1 100 ? 12.954 0.235 -21.361 1.00 83.62 100 SER A O 1
ATOM 781 N N . LYS A 1 101 ? 10.875 -0.613 -21.212 1.00 84.38 101 LYS A N 1
ATOM 782 C CA . LYS A 1 101 ? 10.781 -0.988 -22.635 1.00 84.38 101 LYS A CA 1
ATOM 783 C C . LYS A 1 101 ? 10.762 0.234 -23.557 1.00 84.38 101 LYS A C 1
ATOM 785 O O . LYS A 1 101 ? 11.455 0.239 -24.571 1.00 84.38 101 LYS A O 1
ATOM 790 N N . ILE A 1 102 ? 10.000 1.271 -23.207 1.00 87.88 102 ILE A N 1
ATOM 791 C CA . ILE A 1 102 ? 9.920 2.511 -23.998 1.00 87.88 102 ILE A CA 1
ATOM 792 C C . ILE A 1 102 ? 11.260 3.253 -23.975 1.00 87.88 102 ILE A C 1
ATOM 794 O O . ILE A 1 102 ? 11.766 3.648 -25.025 1.00 87.88 102 ILE A O 1
ATOM 798 N N . THR A 1 103 ? 11.864 3.406 -22.795 1.00 87.31 103 THR A N 1
ATOM 799 C CA . THR A 1 103 ? 13.170 4.052 -22.629 1.00 87.31 103 THR A CA 1
ATOM 800 C C . THR A 1 103 ? 14.244 3.329 -23.429 1.00 87.31 103 THR A C 1
ATOM 802 O O . THR A 1 103 ? 15.027 3.987 -24.103 1.00 87.31 103 THR A O 1
ATOM 805 N N . PHE A 1 104 ? 14.241 1.993 -23.434 1.00 85.25 104 PHE A N 1
ATOM 806 C CA . PHE A 1 104 ? 15.177 1.215 -24.240 1.00 85.25 104 PHE A CA 1
ATOM 807 C C . PHE A 1 104 ? 15.073 1.546 -25.739 1.00 85.25 104 PHE A C 1
ATOM 809 O O . PHE A 1 104 ? 16.087 1.818 -26.382 1.00 85.25 104 PHE A O 1
ATOM 816 N N . ILE A 1 105 ? 13.853 1.597 -26.285 1.00 86.25 105 ILE A N 1
ATOM 817 C CA . ILE A 1 105 ? 13.621 1.987 -27.686 1.00 86.25 105 ILE A CA 1
ATOM 818 C C . ILE A 1 105 ? 14.125 3.416 -27.938 1.00 86.25 105 ILE A C 1
ATOM 820 O O . ILE A 1 105 ? 14.825 3.657 -28.921 1.00 86.25 105 ILE A O 1
ATOM 824 N N . ALA A 1 106 ? 13.833 4.355 -27.035 1.00 87.56 106 ALA A N 1
ATOM 825 C CA . ALA A 1 106 ? 14.292 5.737 -27.152 1.00 87.56 106 ALA A CA 1
ATOM 826 C C . ALA A 1 106 ? 15.829 5.845 -27.160 1.00 87.56 106 ALA A C 1
ATOM 828 O O . ALA A 1 106 ? 16.388 6.548 -28.001 1.00 87.56 106 ALA A O 1
ATOM 829 N N . THR A 1 107 ? 16.526 5.110 -26.286 1.00 87.06 107 THR A N 1
ATOM 830 C CA . THR A 1 107 ? 17.997 5.090 -26.230 1.00 87.06 107 THR A CA 1
ATOM 831 C C . THR A 1 107 ? 18.624 4.545 -27.513 1.00 87.06 107 THR A C 1
ATOM 833 O O . THR A 1 107 ? 19.698 5.003 -27.888 1.00 87.06 107 THR A O 1
ATOM 836 N N . VAL A 1 108 ? 17.964 3.617 -28.215 1.00 85.38 108 VAL A N 1
ATOM 837 C CA . VAL A 1 108 ? 18.422 3.144 -29.534 1.00 85.38 108 VAL A CA 1
ATOM 838 C C . VAL A 1 108 ? 18.178 4.204 -30.612 1.00 85.38 108 VAL A C 1
ATOM 840 O O . VAL A 1 108 ? 19.049 4.438 -31.442 1.00 85.38 108 VAL A O 1
ATOM 843 N N . ILE A 1 109 ? 17.037 4.895 -30.589 1.00 85.19 109 ILE A N 1
ATOM 844 C CA . ILE A 1 109 ? 16.680 5.896 -31.611 1.00 85.19 109 ILE A CA 1
ATOM 845 C C . ILE A 1 109 ? 17.594 7.133 -31.576 1.00 85.19 109 ILE A C 1
ATOM 847 O O . ILE A 1 109 ? 17.937 7.664 -32.630 1.00 85.19 109 ILE A O 1
ATOM 851 N N . VAL A 1 110 ? 18.013 7.600 -30.395 1.00 88.06 110 VAL A N 1
ATOM 852 C CA . VAL A 1 110 ? 18.843 8.815 -30.246 1.00 88.06 110 VAL A CA 1
ATOM 853 C C . VAL A 1 110 ? 20.146 8.786 -31.072 1.00 88.06 110 VAL A C 1
ATOM 855 O O . VAL A 1 110 ? 20.340 9.700 -31.875 1.00 88.06 110 VAL A O 1
ATOM 858 N N . PRO A 1 111 ? 21.040 7.785 -30.947 1.00 83.62 111 PRO A N 1
ATOM 859 C CA . PRO A 1 111 ? 22.260 7.723 -31.752 1.00 83.62 111 PRO A CA 1
ATOM 860 C C . PRO A 1 111 ? 21.963 7.514 -33.240 1.00 83.62 111 PRO A C 1
ATOM 862 O O . PRO A 1 111 ? 22.671 8.068 -34.078 1.00 83.62 111 PRO A O 1
ATOM 865 N N . LEU A 1 112 ? 20.892 6.784 -33.577 1.00 85.06 112 LEU A N 1
ATOM 866 C CA . LEU A 1 112 ? 20.460 6.611 -34.964 1.00 85.06 112 LEU A CA 1
ATOM 867 C C . LEU A 1 112 ? 20.116 7.961 -35.603 1.00 85.06 112 LEU A C 1
ATOM 869 O O . LEU A 1 112 ? 20.623 8.258 -36.682 1.00 85.06 112 LEU A O 1
ATOM 873 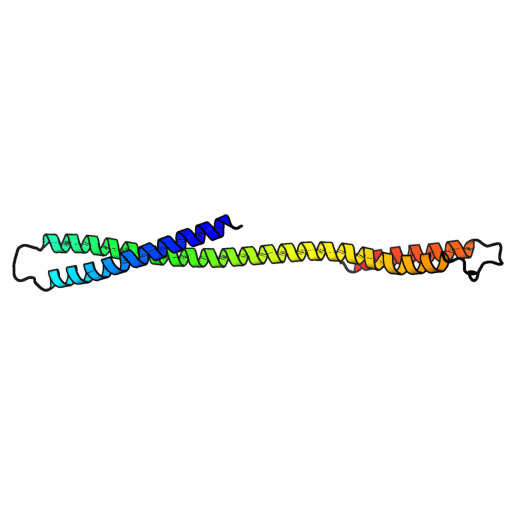N N . ASN A 1 113 ? 19.349 8.797 -34.900 1.00 85.50 113 ASN A N 1
ATOM 874 C CA . ASN A 1 113 ? 18.992 10.139 -35.359 1.00 85.50 113 ASN A CA 1
ATOM 875 C C . ASN A 1 113 ? 20.214 11.045 -35.556 1.00 85.50 113 ASN A C 1
ATOM 877 O O . ASN A 1 113 ? 20.233 11.839 -36.493 1.00 85.50 113 ASN A O 1
ATOM 881 N N . ILE A 1 114 ? 21.237 10.935 -34.701 1.00 84.00 114 ILE A N 1
ATOM 882 C CA . ILE A 1 114 ? 22.470 11.727 -34.837 1.00 84.00 114 ILE A CA 1
ATOM 883 C C . ILE A 1 114 ? 23.216 11.332 -36.115 1.00 84.00 114 ILE A C 1
ATOM 885 O O . ILE A 1 114 ? 23.622 12.204 -36.882 1.00 84.00 114 ILE A O 1
ATOM 889 N N . VAL A 1 115 ? 23.364 10.029 -36.370 1.00 80.31 115 VAL A N 1
ATOM 890 C CA . VAL A 1 115 ? 24.072 9.534 -37.557 1.00 80.31 115 VAL A CA 1
ATOM 891 C C . VAL A 1 115 ? 23.309 9.898 -38.830 1.00 80.31 115 VAL A C 1
ATOM 893 O O . VAL A 1 115 ? 23.881 10.503 -39.734 1.00 80.31 115 VAL A O 1
ATOM 896 N N . THR A 1 116 ? 22.004 9.621 -38.895 1.00 80.38 116 THR A N 1
ATOM 897 C CA . THR A 1 116 ? 21.191 9.982 -40.068 1.00 80.38 116 THR A CA 1
ATOM 898 C C . THR A 1 116 ? 21.084 11.492 -40.262 1.00 80.38 116 THR A C 1
ATOM 900 O O . THR A 1 116 ? 21.019 11.948 -41.397 1.00 80.38 116 THR A O 1
ATOM 903 N N . GLY A 1 117 ? 21.091 12.279 -39.181 1.00 81.31 117 GLY A N 1
ATOM 904 C CA . GLY A 1 117 ? 21.074 13.740 -39.240 1.00 81.31 117 GLY A CA 1
ATOM 905 C C . GLY A 1 117 ? 22.364 14.316 -39.824 1.00 81.31 117 GLY A C 1
ATOM 906 O O . GLY A 1 117 ? 22.300 15.141 -40.729 1.00 81.31 117 GLY A O 1
ATOM 907 N N . LEU A 1 118 ? 23.528 13.832 -39.378 1.00 76.00 118 LEU A N 1
ATOM 908 C CA . LEU A 1 118 ? 24.831 14.282 -39.881 1.00 76.00 118 LEU A CA 1
ATOM 909 C C . LEU A 1 118 ? 25.008 13.977 -41.379 1.00 76.00 118 LEU A C 1
ATOM 911 O O . LEU A 1 118 ? 25.522 14.809 -42.120 1.00 76.00 118 LEU A O 1
ATOM 915 N N . PHE A 1 119 ? 24.556 12.800 -41.826 1.00 70.31 119 PHE A N 1
ATOM 916 C CA . PHE A 1 119 ? 24.640 12.376 -43.230 1.00 70.31 119 PHE A CA 1
ATOM 917 C C . PHE A 1 119 ? 23.479 12.874 -44.108 1.00 70.31 119 PHE A C 1
ATOM 919 O O . PHE A 1 119 ? 23.589 12.843 -45.330 1.00 70.31 119 PHE A O 1
ATOM 926 N N . GLY A 1 120 ? 22.374 13.325 -43.510 1.00 68.69 120 GLY A N 1
ATOM 927 C CA . GLY A 1 120 ? 21.243 13.948 -44.206 1.00 68.69 120 GLY A CA 1
ATOM 928 C C . GLY A 1 120 ? 21.400 15.458 -44.409 1.00 68.69 120 GLY A C 1
ATOM 929 O O . GLY A 1 120 ? 20.643 16.060 -45.169 1.00 68.69 120 GLY A O 1
ATOM 930 N N . MET A 1 121 ? 22.376 16.084 -43.746 1.00 70.00 121 MET A N 1
ATOM 931 C CA . MET A 1 121 ? 22.758 17.469 -44.010 1.00 70.00 121 MET A CA 1
ATOM 932 C C . MET A 1 121 ? 23.513 17.548 -45.340 1.00 70.00 121 MET A C 1
ATOM 934 O O . MET A 1 121 ? 24.390 16.732 -45.605 1.00 70.00 121 MET A O 1
ATOM 938 N N . ASN A 1 122 ? 23.191 18.550 -46.166 1.00 60.91 122 ASN A N 1
ATOM 939 C CA . ASN A 1 122 ? 23.816 18.803 -47.472 1.00 60.91 122 ASN A CA 1
ATOM 940 C C . ASN A 1 122 ? 25.265 19.326 -47.324 1.00 60.91 122 ASN A C 1
ATOM 942 O O . ASN A 1 122 ? 25.590 20.444 -47.718 1.00 60.91 122 ASN A O 1
ATOM 946 N N . VAL A 1 123 ? 26.115 18.541 -46.661 1.00 56.16 123 VAL A N 1
ATOM 947 C CA . VAL A 1 123 ? 27.530 18.796 -46.387 1.00 56.16 123 VAL A CA 1
ATOM 948 C C . VAL A 1 123 ? 28.340 17.720 -47.103 1.00 56.16 123 VAL A C 1
ATOM 950 O O . VAL A 1 123 ? 27.944 16.558 -47.165 1.00 56.16 123 VAL A O 1
ATOM 953 N N . ARG A 1 124 ? 29.484 18.119 -47.663 1.00 53.88 124 ARG A N 1
ATOM 954 C CA . ARG A 1 124 ? 30.376 17.265 -48.452 1.00 53.88 124 ARG A CA 1
ATOM 955 C C . ARG A 1 124 ? 30.875 16.097 -47.592 1.00 53.88 124 ARG A C 1
ATOM 957 O O . ARG A 1 124 ? 31.766 16.270 -46.764 1.00 53.88 124 ARG A O 1
ATOM 964 N N . VAL A 1 125 ? 30.266 14.923 -47.750 1.00 61.22 125 VAL A N 1
ATOM 965 C CA . VAL A 1 125 ? 30.685 13.708 -47.040 1.00 61.22 125 VAL A CA 1
ATOM 966 C C . VAL A 1 125 ? 32.074 13.277 -47.538 1.00 61.22 125 VAL A C 1
ATOM 968 O O . VAL A 1 125 ? 32.346 13.409 -48.734 1.00 61.22 125 VAL A O 1
ATOM 971 N N . PRO A 1 126 ? 32.961 12.745 -46.674 1.00 53.12 126 PRO A N 1
ATOM 972 C CA . PRO A 1 126 ? 34.356 12.413 -47.009 1.00 53.12 126 PRO A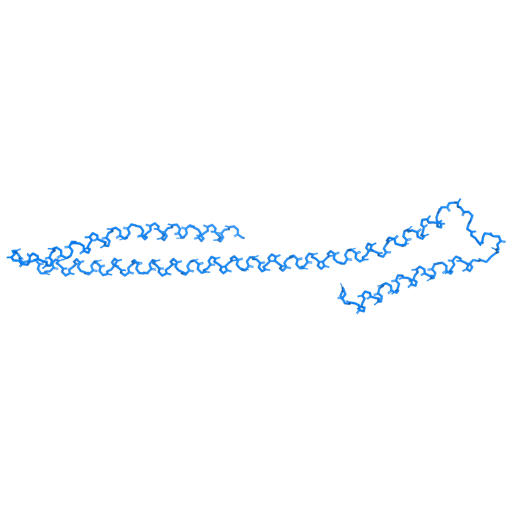 CA 1
ATOM 973 C C . PRO A 1 126 ? 34.564 11.256 -48.022 1.00 53.12 126 PRO A C 1
ATOM 975 O O . PRO A 1 126 ? 35.626 10.649 -48.049 1.00 53.12 126 PRO A O 1
ATOM 978 N N . PHE A 1 127 ? 33.583 10.968 -48.884 1.00 55.06 127 PHE A N 1
ATOM 979 C CA . PHE A 1 127 ? 33.621 9.949 -49.944 1.00 55.06 127 PHE A CA 1
ATOM 980 C C . PHE A 1 127 ? 32.945 10.407 -51.257 1.00 55.06 127 PHE A C 1
ATOM 982 O O . PHE A 1 127 ? 32.589 9.581 -52.089 1.00 55.06 127 PHE A O 1
ATOM 989 N N . MET A 1 128 ? 32.744 11.716 -51.462 1.00 53.62 128 MET A N 1
ATOM 990 C CA . MET A 1 128 ? 32.012 12.243 -52.630 1.00 53.62 128 MET A CA 1
ATOM 991 C C . MET A 1 128 ? 32.716 12.092 -53.989 1.00 53.62 128 MET A C 1
ATOM 993 O O . MET A 1 128 ? 32.034 12.127 -55.007 1.00 53.62 128 MET A O 1
ATOM 997 N N . ASP A 1 129 ? 34.043 11.954 -54.028 1.00 59.09 129 ASP A N 1
ATOM 998 C CA . ASP A 1 129 ? 34.816 12.079 -55.277 1.00 59.09 129 ASP A CA 1
ATOM 999 C C . ASP A 1 129 ? 35.169 10.719 -55.937 1.00 59.09 129 ASP A C 1
ATOM 1001 O O . ASP A 1 129 ? 35.919 10.685 -56.910 1.00 59.09 129 ASP A O 1
ATOM 1005 N N . GLY A 1 130 ? 34.627 9.593 -55.443 1.00 58.03 130 GLY A N 1
ATOM 1006 C CA . GLY A 1 130 ? 34.838 8.248 -56.006 1.00 58.03 130 GLY A CA 1
ATOM 1007 C C . GLY A 1 130 ? 33.535 7.567 -56.471 1.00 58.03 130 GLY A C 1
ATOM 1008 O O . GLY A 1 130 ? 32.493 7.789 -55.858 1.00 58.03 130 GLY A O 1
ATOM 1009 N N . PRO A 1 131 ? 33.559 6.706 -57.511 1.00 57.78 131 PRO A N 1
ATOM 1010 C CA . PRO A 1 131 ? 32.380 5.987 -58.029 1.00 57.78 131 PRO A CA 1
ATOM 1011 C C . PRO A 1 131 ? 31.826 4.895 -57.085 1.00 57.78 131 PRO A C 1
ATOM 1013 O O . PRO A 1 131 ? 30.876 4.194 -57.434 1.00 57.78 131 PRO A O 1
ATOM 1016 N N . ASP A 1 132 ? 32.408 4.733 -55.895 1.00 59.34 132 ASP A N 1
ATOM 1017 C CA . ASP A 1 132 ? 32.190 3.585 -55.023 1.00 59.34 132 ASP A CA 1
ATOM 1018 C C . ASP A 1 132 ? 31.085 3.814 -53.981 1.00 5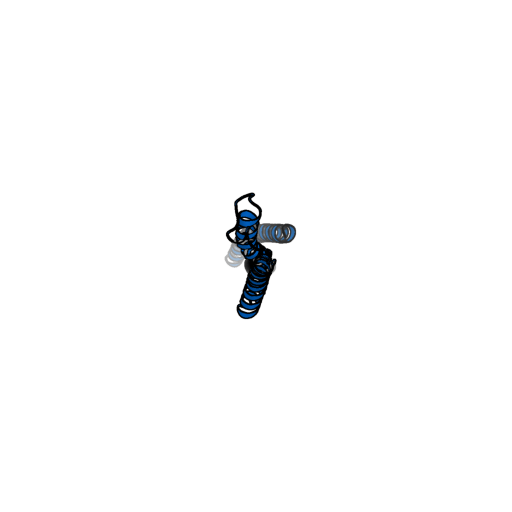9.34 132 ASP A C 1
ATOM 1020 O O . ASP A 1 132 ? 31.257 4.486 -52.963 1.00 59.34 132 ASP A O 1
ATOM 1024 N N . LEU A 1 133 ? 29.957 3.124 -54.172 1.00 63.19 133 LEU A N 1
ATOM 1025 C CA . LEU A 1 133 ? 28.831 3.055 -53.227 1.00 63.19 133 LEU A CA 1
ATOM 1026 C C . LEU A 1 133 ? 29.161 2.288 -51.926 1.00 63.19 133 LEU A C 1
ATOM 1028 O O . LEU A 1 133 ? 28.334 2.197 -51.015 1.00 63.19 133 LEU A O 1
ATOM 1032 N N . HIS A 1 134 ? 30.370 1.731 -51.820 1.00 65.94 134 HIS A N 1
ATOM 1033 C CA . HIS A 1 134 ? 30.829 0.932 -50.683 1.00 65.94 134 HIS A CA 1
ATOM 1034 C C . HIS A 1 134 ? 30.838 1.713 -49.362 1.00 65.94 134 HIS A C 1
ATOM 1036 O O . HIS A 1 134 ? 30.506 1.145 -48.322 1.00 65.94 134 HIS A O 1
ATOM 1042 N N . ALA A 1 135 ? 31.144 3.015 -49.390 1.00 68.44 135 ALA A N 1
ATOM 1043 C CA . ALA A 1 135 ? 31.132 3.855 -48.191 1.00 68.44 135 ALA A CA 1
ATOM 1044 C C . ALA A 1 135 ? 29.717 4.008 -47.603 1.00 68.44 135 ALA A C 1
ATOM 1046 O O . ALA A 1 135 ? 29.534 3.931 -46.387 1.00 68.44 135 ALA A O 1
ATOM 1047 N N . PHE A 1 136 ? 28.699 4.135 -48.461 1.00 69.62 136 PHE A N 1
ATOM 1048 C CA . PHE A 1 136 ? 27.296 4.195 -48.043 1.00 69.62 136 PHE A CA 1
ATOM 1049 C C . PHE A 1 136 ? 26.834 2.868 -47.428 1.00 69.62 136 PHE A C 1
ATOM 1051 O O . PHE A 1 136 ? 26.265 2.853 -46.335 1.00 69.62 136 PHE A O 1
ATOM 1058 N N . PHE A 1 137 ? 27.144 1.740 -48.076 1.00 71.06 137 PHE A N 1
ATOM 1059 C CA . PHE A 1 137 ? 26.828 0.418 -47.531 1.00 71.06 137 PHE A CA 1
ATOM 1060 C C . PHE A 1 137 ? 27.595 0.103 -46.237 1.00 71.06 137 PHE A C 1
ATOM 1062 O O . PHE A 1 137 ? 27.046 -0.567 -45.364 1.00 71.06 137 PHE A O 1
ATOM 1069 N N . GLY A 1 138 ? 28.817 0.617 -46.062 1.00 76.12 138 GLY A N 1
ATOM 1070 C CA . GLY A 1 138 ? 29.587 0.482 -44.821 1.00 76.12 138 GLY A CA 1
ATOM 1071 C C . GLY A 1 138 ? 28.965 1.234 -43.640 1.00 76.12 138 GLY A C 1
ATOM 1072 O O . GLY A 1 138 ? 28.882 0.692 -42.538 1.00 76.12 138 GLY A O 1
ATOM 1073 N N . ILE A 1 139 ? 28.465 2.451 -43.870 1.00 76.56 139 ILE A N 1
ATOM 1074 C CA . ILE A 1 139 ? 27.752 3.242 -42.852 1.00 76.56 139 ILE A CA 1
ATOM 1075 C C . ILE A 1 139 ? 26.399 2.603 -42.522 1.00 76.56 139 ILE A C 1
ATOM 1077 O O . ILE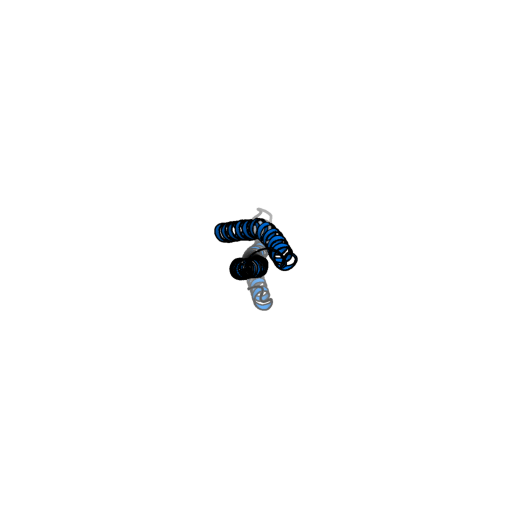 A 1 139 ? 26.044 2.466 -41.354 1.00 76.56 139 ILE A O 1
ATOM 1081 N N . LEU A 1 140 ? 25.658 2.149 -43.534 1.00 78.62 140 LEU A N 1
ATOM 1082 C CA . LEU A 1 140 ? 24.397 1.442 -43.318 1.00 78.62 140 LEU A CA 1
ATOM 1083 C C . LEU A 1 140 ? 24.619 0.134 -42.539 1.00 78.62 140 LEU A C 1
ATOM 1085 O O . LEU A 1 140 ? 23.882 -0.167 -41.600 1.00 78.62 140 LEU A O 1
ATOM 1089 N N . GLY A 1 141 ? 25.673 -0.611 -42.880 1.00 80.88 141 GLY A N 1
ATOM 1090 C CA . GLY A 1 141 ? 26.072 -1.835 -42.192 1.00 80.88 141 GLY A CA 1
ATOM 1091 C C . GLY A 1 141 ? 26.494 -1.603 -40.741 1.00 80.88 141 GLY A C 1
ATOM 1092 O O . GLY A 1 141 ? 26.094 -2.371 -39.866 1.00 80.88 141 GLY A O 1
ATOM 1093 N N . SER A 1 142 ? 27.239 -0.531 -40.449 1.00 81.19 142 SER A N 1
ATOM 1094 C CA . SER A 1 142 ? 27.637 -0.197 -39.073 1.00 81.19 142 SER A CA 1
ATOM 1095 C C . SER A 1 142 ? 26.447 0.240 -38.213 1.00 81.19 142 SER A C 1
ATOM 1097 O O . SER A 1 142 ? 26.377 -0.113 -37.036 1.00 81.19 142 SER A O 1
ATOM 1099 N N . LEU A 1 143 ? 25.465 0.919 -38.809 1.00 81.94 143 LEU A N 1
ATOM 1100 C CA . LEU A 1 143 ? 24.239 1.360 -38.144 1.00 81.94 143 LEU A CA 1
ATOM 1101 C C . LEU A 1 143 ? 23.311 0.176 -37.830 1.00 81.94 143 LEU A C 1
ATOM 1103 O O . LEU A 1 143 ? 22.841 0.040 -36.699 1.00 81.94 143 LEU A O 1
ATOM 1107 N N . VAL A 1 144 ? 23.127 -0.745 -38.782 1.00 83.62 144 VAL A N 1
ATOM 1108 C CA . VAL A 1 144 ? 22.416 -2.015 -38.546 1.00 83.62 144 VAL A CA 1
ATOM 1109 C C . VAL A 1 144 ? 23.156 -2.867 -37.510 1.00 83.62 144 VAL A C 1
ATOM 1111 O O . VAL A 1 144 ? 22.530 -3.400 -36.593 1.00 83.62 144 VAL A O 1
ATOM 1114 N N . GLY A 1 145 ? 24.487 -2.946 -37.593 1.00 86.38 145 GLY A N 1
ATOM 1115 C CA . GLY A 1 145 ? 25.323 -3.649 -36.620 1.00 86.38 145 GLY A CA 1
ATOM 1116 C C . GLY A 1 145 ? 25.175 -3.095 -35.202 1.00 86.38 145 GLY A C 1
ATOM 1117 O O . GLY A 1 145 ? 25.027 -3.868 -34.257 1.00 86.38 145 GLY A O 1
ATOM 1118 N N . PHE A 1 146 ? 25.126 -1.770 -35.048 1.00 85.62 146 PHE A N 1
ATOM 1119 C CA . PHE A 1 146 ? 24.892 -1.111 -33.763 1.00 85.62 146 PHE A CA 1
ATOM 1120 C C . PHE A 1 146 ? 23.515 -1.455 -33.177 1.00 85.62 146 PHE A C 1
ATOM 1122 O O . PHE A 1 146 ? 23.421 -1.800 -31.998 1.00 85.62 146 PHE A O 1
ATOM 1129 N N . VAL A 1 147 ? 22.457 -1.441 -33.996 1.00 84.31 147 VAL A N 1
ATOM 1130 C CA . VAL A 1 147 ? 21.104 -1.837 -33.563 1.00 84.31 147 VAL A CA 1
ATOM 1131 C C . VAL A 1 147 ? 21.077 -3.298 -33.112 1.00 84.31 147 VAL A C 1
ATOM 1133 O O . VAL A 1 147 ? 20.535 -3.610 -32.051 1.00 84.31 147 VAL A O 1
ATOM 1136 N N . VAL A 1 148 ? 21.697 -4.201 -33.876 1.00 85.12 148 VAL A N 1
ATOM 1137 C CA . VAL A 1 148 ? 21.770 -5.630 -33.531 1.00 85.12 148 VAL A CA 1
ATOM 1138 C C . VAL A 1 148 ? 22.568 -5.847 -32.244 1.00 85.12 148 VAL A C 1
ATOM 1140 O O . VAL A 1 148 ? 22.135 -6.613 -31.382 1.00 85.12 148 VAL A O 1
ATOM 1143 N N . LEU A 1 149 ? 23.690 -5.145 -32.066 1.00 85.25 149 LEU A N 1
ATOM 1144 C CA . LEU A 1 149 ? 24.502 -5.216 -30.851 1.00 85.25 149 LEU A CA 1
ATOM 1145 C C . LEU A 1 149 ? 23.724 -4.710 -29.626 1.00 85.25 149 LEU A C 1
ATOM 1147 O O . LEU A 1 149 ? 23.737 -5.364 -28.583 1.00 85.25 149 LEU A O 1
ATOM 1151 N N . ALA A 1 150 ? 23.001 -3.594 -29.761 1.00 82.44 150 ALA A N 1
ATOM 1152 C CA . ALA A 1 150 ? 22.154 -3.042 -28.707 1.00 82.44 150 ALA A CA 1
ATOM 1153 C C . ALA A 1 150 ? 21.015 -4.004 -28.324 1.00 82.44 150 ALA A C 1
ATOM 1155 O O . ALA A 1 150 ? 20.755 -4.214 -27.138 1.00 82.44 150 ALA A O 1
ATOM 1156 N N . LEU A 1 151 ? 20.383 -4.658 -29.305 1.00 81.06 151 LEU A N 1
ATOM 1157 C CA . LEU A 1 151 ? 19.360 -5.684 -29.071 1.00 81.06 151 LEU A CA 1
ATOM 1158 C C . LEU A 1 151 ? 19.930 -6.949 -28.410 1.00 81.06 151 LEU A C 1
ATOM 1160 O O . LEU A 1 151 ? 19.288 -7.532 -27.533 1.00 81.06 151 LEU A O 1
ATOM 1164 N N . LEU A 1 152 ? 21.139 -7.373 -28.791 1.00 83.50 152 LEU A N 1
ATOM 1165 C CA . LEU A 1 152 ? 21.830 -8.506 -28.169 1.00 83.50 152 LEU A CA 1
ATOM 1166 C C . LEU A 1 152 ? 22.222 -8.209 -26.719 1.00 83.50 152 LEU A C 1
ATOM 1168 O O . LEU A 1 152 ? 22.013 -9.055 -25.850 1.00 83.50 152 LEU A O 1
ATOM 1172 N N . LEU A 1 153 ? 22.737 -7.009 -26.439 1.00 80.81 153 LEU A N 1
ATOM 1173 C CA . LEU A 1 153 ? 23.024 -6.540 -25.080 1.00 80.81 153 LEU A CA 1
ATOM 1174 C C . LEU A 1 153 ? 21.758 -6.487 -24.226 1.00 80.81 153 LEU A C 1
ATOM 1176 O O . LEU A 1 153 ? 21.774 -6.969 -23.096 1.00 80.81 153 LEU A O 1
ATOM 1180 N N . ALA A 1 154 ? 20.649 -5.992 -24.776 1.00 75.50 154 ALA A N 1
ATOM 1181 C CA . ALA A 1 154 ? 19.365 -5.950 -24.081 1.00 75.50 154 ALA A CA 1
ATOM 1182 C C . ALA A 1 154 ? 18.827 -7.345 -23.745 1.00 75.50 154 ALA A C 1
ATOM 1184 O O . ALA A 1 154 ? 18.398 -7.584 -22.615 1.00 75.50 154 ALA A O 1
ATOM 1185 N N . ARG A 1 155 ? 18.923 -8.291 -24.693 1.00 76.12 155 ARG A N 1
ATOM 1186 C CA . ARG A 1 155 ? 18.609 -9.707 -24.445 1.00 76.12 155 ARG A CA 1
ATOM 1187 C C . ARG A 1 155 ? 19.525 -10.317 -23.387 1.00 76.12 155 ARG A C 1
ATOM 1189 O O . ARG A 1 155 ? 19.053 -11.058 -22.529 1.00 76.12 155 ARG A O 1
ATOM 1196 N N . ARG A 1 156 ? 20.827 -10.020 -23.431 1.00 76.31 156 ARG A N 1
ATOM 1197 C CA . ARG A 1 156 ? 21.813 -10.575 -22.492 1.00 76.31 156 ARG A CA 1
ATOM 1198 C C . ARG A 1 156 ? 21.630 -10.032 -21.074 1.00 76.31 156 ARG A C 1
ATOM 1200 O O . ARG A 1 156 ? 21.818 -10.776 -20.118 1.00 76.31 156 ARG A O 1
ATOM 1207 N N . LEU A 1 157 ? 21.243 -8.766 -20.945 1.00 73.44 157 LEU A N 1
ATOM 1208 C CA . LEU A 1 157 ? 21.019 -8.096 -19.664 1.00 73.44 157 LEU A CA 1
ATOM 1209 C C . LEU A 1 157 ? 19.625 -8.355 -19.068 1.00 73.44 157 LEU A C 1
ATOM 1211 O O . LEU A 1 157 ? 19.345 -7.824 -17.998 1.00 73.44 157 LEU A O 1
ATOM 1215 N N . ARG A 1 158 ? 18.769 -9.174 -19.710 1.00 62.59 158 ARG A N 1
ATOM 1216 C CA . ARG A 1 158 ? 17.410 -9.514 -19.229 1.00 62.59 158 ARG A CA 1
ATOM 1217 C C . ARG A 1 158 ? 16.606 -8.285 -18.773 1.00 62.59 158 ARG A C 1
ATOM 1219 O O . ARG A 1 158 ? 15.864 -8.336 -17.797 1.00 62.59 158 ARG A O 1
ATOM 1226 N N . LEU A 1 159 ? 16.760 -7.165 -19.480 1.00 59.78 159 LEU A N 1
ATOM 1227 C CA . LEU A 1 159 ? 15.887 -5.992 -19.326 1.00 59.78 159 LEU A CA 1
ATOM 1228 C C . LEU A 1 159 ? 14.536 -6.194 -20.046 1.00 59.78 159 LEU A C 1
ATOM 1230 O O . LEU A 1 159 ? 13.654 -5.340 -19.966 1.00 59.78 159 LEU A O 1
ATOM 1234 N N . ILE A 1 160 ? 14.389 -7.332 -20.735 1.00 49.75 160 ILE A N 1
ATOM 1235 C CA . ILE A 1 160 ? 13.191 -7.853 -21.399 1.00 49.75 160 ILE A CA 1
ATOM 1236 C C . ILE A 1 160 ? 13.045 -9.325 -21.018 1.00 49.75 160 ILE A C 1
ATOM 1238 O O . ILE A 1 160 ? 14.088 -10.024 -21.014 1.00 49.75 160 ILE A O 1
#